Protein 3H31 (pdb70)

InterPro domains:
  IPR000170 High potential iron-sulphur protein [PF01355] (84-126)
  IPR000170 High potential iron-sulphur protein [PS51373] (59-127)
  IPR006311 Twin-arginine translocation pathway, signal sequence [PS51318] (1-33)
  IPR019546 Twin-arginine translocation pathway, signal sequence, bacterial/archaeal [TIGR01409] (6-28)
  IPR036369 High potential iron-sulphur protein superfamily [G3DSA:4.10.490.10] (54-127)
  IPR036369 High potential iron-sulphur protein superfamily [SSF57652] (71-125)

Structure (mmCIF, N/CA/C/O backbone):
data_3H31
#
_entry.id   3H31
#
_cell.length_a   27.267
_cell.length_b   43.343
_cell.length_c   46.787
_cell.angle_alpha   90.00
_cell.angle_beta   90.00
_cell.angle_gamma   90.00
#
_symmetry.space_group_name_H-M   'P 21 21 21'
#
loop_
_entity.id
_entity.type
_entity.pdbx_description
1 polymer 'High potential iron-sulfur protein'
2 non-polymer 'IRON/SULFUR CLUSTER'
3 water water
#
loop_
_atom_site.group_PDB
_atom_site.id
_atom_site.type_symbol
_atom_site.label_atom_id
_atom_site.label_alt_id
_atom_site.label_comp_id
_atom_site.label_asym_id
_atom_site.label_entity_id
_atom_site.label_seq_id
_atom_site.pdbx_PDB_ins_code
_atom_site.Cartn_x
_atom_site.Cartn_y
_atom_site.Cartn_z
_atom_site.occupancy
_atom_site.B_iso_or_equiv
_atom_site.auth_seq_id
_atom_site.auth_comp_id
_atom_site.auth_asym_id
_atom_site.auth_atom_id
_atom_site.pdbx_PDB_model_num
ATOM 1 N N A ALA A 1 1 ? 18.104 21.057 14.425 0.58 9.28 1 ALA A N 1
ATOM 2 N N B ALA A 1 1 ? 17.586 18.961 16.478 0.42 13.99 1 ALA A N 1
ATOM 3 C CA A ALA A 1 1 ? 17.338 21.040 13.199 0.58 6.89 1 ALA A CA 1
ATOM 4 C CA B ALA A 1 1 ? 16.831 18.778 15.243 0.42 12.76 1 ALA A CA 1
ATOM 5 C C A ALA A 1 1 ? 15.927 21.393 13.478 0.58 6.41 1 ALA A C 1
ATOM 6 C C B ALA A 1 1 ? 15.782 19.916 15.182 0.42 10.25 1 ALA A C 1
ATOM 7 O O A ALA A 1 1 ? 15.341 21.133 14.564 0.58 7.23 1 ALA A O 1
ATOM 8 O O B ALA A 1 1 ? 14.808 19.853 15.935 0.42 12.71 1 ALA A O 1
ATOM 11 N N A GLU A 1 2 ? 15.311 22.066 12.513 0.58 6.67 2 GLU A N 1
ATOM 12 N N B GLU A 1 2 ? 15.744 20.533 14.001 0.42 7.76 2 GLU A N 1
ATOM 13 C CA A GLU A 1 2 ? 13.897 22.409 12.682 0.58 10.14 2 GLU A CA 1
ATOM 14 C CA B GLU A 1 2 ? 14.588 21.365 13.584 0.42 7.35 2 GLU A CA 1
ATOM 15 C C A GLU A 1 2 ? 13.158 21.071 12.458 0.58 10.37 2 GLU A C 1
ATOM 16 C C B GLU A 1 2 ? 13.338 20.589 13.088 0.42 8.90 2 GLU A C 1
ATOM 17 O O A GLU A 1 2 ? 13.572 20.037 11.953 0.58 18.07 2 GLU A O 1
ATOM 18 O O B GLU A 1 2 ? 13.554 19.478 12.564 0.42 14.66 2 GLU A O 1
ATOM 29 N N . LEU A 1 3 ? 12.036 21.076 13.142 1.00 10.25 3 LEU A N 1
ATOM 30 C CA . LEU A 1 3 ? 10.932 20.154 12.984 1.00 7.69 3 LEU A CA 1
ATOM 31 C C . LEU A 1 3 ? 10.682 19.870 11.516 1.00 6.88 3 LEU A C 1
ATOM 32 O O . LEU A 1 3 ? 10.448 20.811 10.723 1.00 7.21 3 LEU A O 1
ATOM 37 N N . THR A 1 4 ? 10.671 18.618 11.144 1.00 6.51 4 THR A N 1
ATOM 38 C CA . THR A 1 4 ? 10.314 18.140 9.816 1.00 7.12 4 THR A CA 1
ATOM 39 C C . THR A 1 4 ? 9.220 17.079 9.983 1.00 5.87 4 THR A C 1
ATOM 40 O O . THR A 1 4 ? 9.198 16.339 10.943 1.00 7.34 4 THR A O 1
ATOM 44 N N . CYS A 1 5 ? 8.349 17.018 8.973 1.00 5.54 5 CYS A N 1
ATOM 45 C CA . CYS A 1 5 ? 7.150 16.186 9.006 1.00 5.13 5 CYS A CA 1
ATOM 46 C C . CYS A 1 5 ? 6.948 15.419 7.716 1.00 5.97 5 CYS A C 1
ATOM 47 O O . CYS A 1 5 ? 5.847 15.209 7.246 1.00 7.49 5 CYS A O 1
ATOM 50 N N . THR A 1 6 ? 8.072 14.918 7.200 1.00 5.73 6 THR A N 1
ATOM 51 C CA . THR A 1 6 ? 8.082 14.213 5.921 1.00 6.55 6 THR A CA 1
ATOM 52 C C . THR A 1 6 ? 8.334 12.725 6.074 1.00 6.77 6 THR A C 1
ATOM 53 O O . THR A 1 6 ? 8.462 12.027 5.059 1.00 8.10 6 THR A O 1
ATOM 57 N N . ASP A 1 7 ? 8.391 12.183 7.303 1.00 6.83 7 ASP A N 1
ATOM 58 C CA . ASP A 1 7 ? 8.568 10.738 7.507 1.00 6.82 7 ASP A CA 1
ATOM 59 C C . ASP A 1 7 ? 7.248 10.005 7.335 1.00 7.40 7 ASP A C 1
ATOM 60 O O . ASP A 1 7 ? 6.407 9.962 8.221 1.00 8.44 7 ASP A O 1
ATOM 65 N N . VAL A 1 8 ? 7.094 9.395 6.152 1.00 6.78 8 VAL A N 1
ATOM 66 C CA . VAL A 1 8 ? 5.883 8.720 5.761 1.00 6.89 8 VAL A CA 1
ATOM 67 C C . VAL A 1 8 ? 6.030 7.188 5.915 1.00 6.76 8 VAL A C 1
ATOM 68 O O . VAL A 1 8 ? 5.182 6.437 5.427 1.00 7.52 8 VAL A O 1
ATOM 72 N N . SER A 1 9 ? 7.037 6.728 6.627 1.00 7.08 9 SER A N 1
ATOM 73 C CA . SER A 1 9 ? 7.287 5.299 6.730 1.00 7.45 9 SER A CA 1
ATOM 74 C C . SER A 1 9 ? 6.210 4.452 7.451 1.00 7.22 9 SER A C 1
ATOM 75 O O . SER A 1 9 ? 6.228 3.244 7.254 1.00 8.61 9 SER A O 1
ATOM 78 N N . GLY A 1 10 ? 5.334 5.080 8.190 1.00 8.17 10 GLY A N 1
ATOM 79 C CA . GLY A 1 10 ? 4.271 4.301 8.799 1.00 7.56 10 GLY A CA 1
ATOM 80 C C . GLY A 1 10 ? 3.014 4.196 7.979 1.00 7.25 10 GLY A C 1
ATOM 81 O O . GLY A 1 10 ? 2.000 3.650 8.424 1.00 8.08 10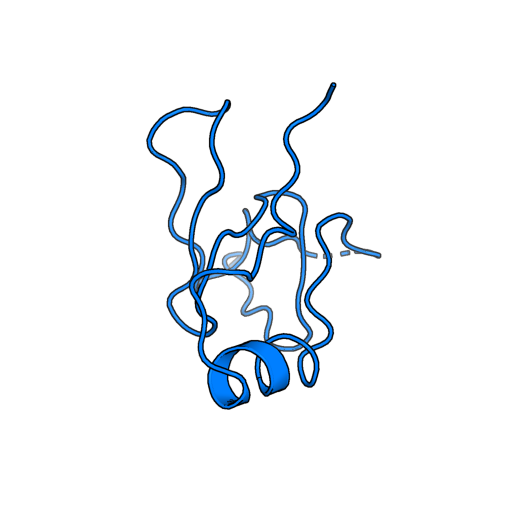 GLY A O 1
ATOM 82 N N . LEU A 1 11 ? 3.053 4.791 6.772 1.00 6.02 11 LEU A N 1
ATOM 83 C CA . LEU A 1 11 ? 1.867 4.856 5.932 1.00 6.01 11 LEU A CA 1
ATOM 84 C C . LEU A 1 11 ? 1.930 3.772 4.850 1.00 5.85 11 LEU A C 1
ATOM 85 O O . LEU A 1 11 ? 2.981 3.378 4.400 1.00 6.49 11 LEU A O 1
ATOM 90 N N . THR A 1 12 ? 0.754 3.364 4.454 1.00 6.18 12 THR A N 1
ATOM 91 C CA . THR A 1 12 ? 0.594 2.514 3.295 1.00 6.56 12 THR A CA 1
ATOM 92 C C . THR A 1 12 ? 0.954 3.271 2.016 1.00 6.32 12 THR A C 1
ATOM 93 O O . THR A 1 12 ? 0.877 4.495 1.972 1.00 6.16 12 THR A O 1
ATOM 97 N N . ALA A 1 13 ? 1.270 2.536 0.981 1.00 6.21 13 ALA A N 1
ATOM 98 C CA . ALA A 1 13 ? 1.549 3.187 -0.308 1.00 6.23 13 ALA A CA 1
ATOM 99 C C . ALA A 1 13 ? 0.397 4.073 -0.721 1.00 5.52 13 ALA A C 1
ATOM 100 O O . ALA A 1 13 ? 0.605 5.196 -1.224 1.00 6.08 13 ALA A O 1
ATOM 102 N N . GLU A 1 14 ? -0.853 3.586 -0.558 1.00 5.70 14 GLU A N 1
ATOM 103 C CA . GLU A 1 14 ? -1.990 4.384 -0.994 1.00 6.16 14 GLU A CA 1
ATOM 104 C C . GLU A 1 14 ? -2.115 5.661 -0.173 1.00 5.51 14 GLU A C 1
ATOM 105 O O . GLU A 1 14 ? -2.535 6.681 -0.705 1.00 6.61 14 GLU A O 1
ATOM 111 N N . GLU A 1 15 ? -1.836 5.608 1.108 1.00 5.77 15 GLU A N 1
ATOM 112 C CA . GLU A 1 15 ? -1.905 6.834 1.900 1.00 6.01 15 GLU A CA 1
ATOM 113 C C . GLU A 1 15 ? -0.841 7.852 1.469 1.00 5.32 15 GLU A C 1
ATOM 114 O O . GLU A 1 15 ? -1.089 9.060 1.414 1.00 5.69 15 GLU A O 1
ATOM 120 N N . ILE A 1 16 ? 0.363 7.345 1.145 1.00 5.16 16 ILE A N 1
ATOM 121 C CA . ILE A 1 16 ? 1.422 8.217 0.628 1.00 5.31 16 ILE A CA 1
ATOM 122 C C . ILE A 1 16 ? 0.982 8.805 -0.699 1.00 4.97 16 ILE A C 1
ATOM 123 O O . ILE A 1 16 ? 1.199 10.015 -0.961 1.00 5.77 16 ILE A O 1
ATOM 128 N N . GLN A 1 17 ? 0.377 8.017 -1.553 1.00 5.12 17 GLN A N 1
ATOM 129 C CA . GLN A 1 17 ? -0.105 8.514 -2.837 1.00 5.87 17 GLN A CA 1
ATOM 130 C C . GLN A 1 17 ? -1.105 9.638 -2.664 1.00 6.45 17 GLN A C 1
ATOM 131 O O . GLN A 1 17 ? -1.074 10.612 -3.430 1.00 6.54 17 GLN A O 1
ATOM 137 N N . MET A 1 18 ? -1.981 9.600 -1.662 1.00 7.18 18 MET A N 1
ATOM 138 C CA . MET A 1 18 ? -2.900 10.726 -1.445 1.00 8.68 18 MET A CA 1
ATOM 139 C C . MET A 1 18 ? -2.169 11.961 -1.053 1.00 7.92 18 MET A C 1
ATOM 140 O O . MET A 1 18 ? -2.472 13.034 -1.614 1.00 9.10 18 MET A O 1
ATOM 145 N N . ARG A 1 19 ? -1.233 11.836 -0.133 1.00 7.61 19 ARG A N 1
ATOM 146 C CA A ARG A 1 19 ? -0.434 12.973 0.302 0.66 8.28 19 ARG A CA 1
ATOM 147 C CA B ARG A 1 19 ? -0.453 12.956 0.254 0.34 8.00 19 ARG A CA 1
ATOM 148 C C . ARG A 1 19 ? 0.255 13.612 -0.903 1.00 6.29 19 ARG A C 1
ATOM 149 O O . ARG A 1 19 ? 0.240 14.842 -1.052 1.00 7.28 19 ARG A O 1
ATOM 164 N N . GLU A 1 20 ? 0.848 12.781 -1.762 1.00 5.60 20 GLU A N 1
ATOM 165 C CA . GLU A 1 20 ? 1.531 13.306 -2.962 1.00 5.84 20 GLU A CA 1
ATOM 166 C C . GLU A 1 20 ? 0.564 13.933 -3.934 1.00 5.49 20 GLU A C 1
ATOM 167 O O . GLU A 1 20 ? 0.870 14.956 -4.564 1.00 6.05 20 GLU A O 1
ATOM 173 N N . SER A 1 21 ? -0.592 13.336 -4.126 1.00 5.53 21 SER A N 1
ATOM 174 C CA A SER A 1 21 ? -1.510 13.893 -5.132 0.47 6.27 21 SER A CA 1
ATOM 175 C CA B SER A 1 21 ? -1.638 13.827 -5.009 0.53 6.00 21 SER A CA 1
ATOM 176 C C . SER A 1 21 ? -1.967 15.269 -4.705 1.00 5.44 21 SER A C 1
ATOM 177 O O . SER A 1 21 ? -2.176 16.113 -5.598 1.00 5.99 21 SER A O 1
ATOM 182 N N . LEU A 1 22 ? -2.105 15.552 -3.416 1.00 4.90 22 LEU A N 1
ATOM 183 C CA . LEU A 1 22 ? -2.434 16.863 -2.900 1.00 5.07 22 LEU A CA 1
ATOM 184 C C . LEU A 1 22 ? -1.235 17.771 -2.709 1.00 5.14 22 LEU A C 1
ATOM 185 O O . LEU A 1 22 ? -1.352 18.889 -2.196 1.00 5.43 22 LEU A O 1
ATOM 190 N N . GLN A 1 23 ? -0.069 17.314 -3.131 1.00 5.14 23 GLN A N 1
ATOM 191 C CA . GLN A 1 23 ? 1.146 18.102 -3.072 1.00 5.79 23 GLN A CA 1
ATOM 192 C C . GLN A 1 23 ? 1.464 18.553 -1.651 1.00 5.23 23 GLN A C 1
ATOM 193 O O . GLN A 1 23 ? 1.851 19.676 -1.381 1.00 6.38 23 GLN A O 1
ATOM 199 N N . TYR A 1 24 ? 1.345 17.646 -0.682 1.00 5.21 24 TYR A N 1
ATOM 200 C CA . TYR A 1 24 ? 1.710 18.000 0.689 1.00 5.24 24 TYR A CA 1
ATOM 201 C C . TYR A 1 24 ? 3.190 18.455 0.711 1.00 4.84 24 TYR A C 1
ATOM 202 O O . TYR A 1 24 ? 4.050 17.747 0.186 1.00 5.83 24 TYR A O 1
ATOM 211 N N . THR A 1 25 ? 3.420 19.557 1.424 1.00 4.84 25 THR A N 1
ATOM 212 C CA . THR A 1 25 ? 4.767 20.050 1.659 1.00 5.33 25 THR A CA 1
ATOM 213 C C . THR A 1 25 ? 4.845 20.552 3.079 1.00 5.05 25 THR A C 1
ATOM 214 O O . THR A 1 25 ? 3.886 21.111 3.618 1.00 5.29 25 THR A O 1
ATOM 218 N N . ASP A 1 26 ? 6.022 20.420 3.701 1.00 5.50 26 ASP A N 1
ATOM 219 C CA . ASP A 1 26 ? 6.302 21.065 4.957 1.00 5.89 26 ASP A CA 1
ATOM 220 C C . ASP A 1 26 ? 6.443 22.597 4.888 1.00 6.57 26 ASP A C 1
ATOM 221 O O . ASP A 1 26 ? 6.350 23.266 5.915 1.00 7.26 26 ASP A O 1
ATOM 226 N N . HIS A 1 27 ? 6.758 23.104 3.702 1.00 6.48 27 HIS A N 1
ATOM 227 C CA . HIS A 1 27 ? 7.088 24.499 3.486 1.00 8.00 27 HIS A CA 1
ATOM 228 C C . HIS A 1 27 ? 6.084 25.096 2.507 1.00 7.25 27 HIS A C 1
ATOM 229 O O . HIS A 1 27 ? 6.342 25.091 1.316 1.00 7.99 27 HIS A O 1
ATOM 236 N N . SER A 1 28 ? 4.955 25.607 3.000 1.00 6.73 28 SER A N 1
ATOM 237 C CA . SER A 1 28 ? 3.958 26.137 2.118 1.00 6.79 28 SER A CA 1
ATOM 238 C C . SER A 1 28 ? 4.544 27.172 1.136 1.00 8.65 28 SER A C 1
ATOM 239 O O . SER A 1 28 ? 5.300 28.034 1.614 1.00 12.17 28 SER A O 1
ATOM 242 N N . PRO A 1 29 ? 4.125 27.093 -0.132 1.00 10.97 29 PRO A N 1
ATOM 243 C CA . PRO A 1 29 ? 4.535 28.132 -1.093 1.00 16.89 29 PRO A CA 1
ATOM 244 C C . PRO A 1 29 ? 3.836 29.453 -0.846 1.00 16.99 29 PRO A C 1
ATOM 245 O O . PRO A 1 29 ? 4.247 30.437 -1.453 1.00 28.62 29 PRO A O 1
ATOM 249 N N . TYR A 1 30 ? 2.789 29.468 -0.016 1.00 11.43 30 TYR A N 1
ATOM 250 C CA A TYR A 1 30 ? 1.966 30.662 0.118 0.62 10.66 30 TYR A CA 1
ATOM 251 C CA B TYR A 1 30 ? 1.881 30.587 0.124 0.38 10.36 30 TYR A CA 1
ATOM 252 C C . TYR A 1 30 ? 2.095 31.219 1.491 1.00 12.00 30 TYR A C 1
ATOM 253 O O . TYR A 1 30 ? 1.919 30.565 2.515 1.00 17.05 30 TYR A O 1
ATOM 270 N N B PRO A 1 31 ? 2.382 32.517 1.564 1.00 13.69 31 PRO A N 1
ATOM 271 C CA B PRO A 1 31 ? 2.559 33.133 2.875 1.00 16.41 31 PRO A CA 1
ATOM 272 C C B PRO A 1 31 ? 1.312 33.058 3.713 1.00 14.57 31 PRO A C 1
ATOM 273 O O B PRO A 1 31 ? 1.400 32.999 4.939 1.00 21.42 31 PRO A O 1
ATOM 277 N N B ASP A 1 32 ? 0.145 33.038 3.136 1.00 13.48 32 ASP A N 1
ATOM 278 C CA B ASP A 1 32 ? -1.125 33.187 3.855 1.00 12.37 32 ASP A CA 1
ATOM 279 C C B ASP A 1 32 ? -1.929 31.905 3.880 1.00 10.46 32 ASP A C 1
ATOM 280 O O B ASP A 1 32 ? -3.089 31.953 4.324 1.00 10.48 32 ASP A O 1
ATOM 285 N N B LYS A 1 33 ? -1.401 30.763 3.452 1.00 8.79 33 LYS A N 1
ATOM 286 C CA A LYS A 1 33 ? -2.172 29.475 3.507 0.56 7.53 33 LYS A CA 1
ATOM 287 C CA B LYS A 1 33 ? -2.120 29.510 3.488 0.44 7.93 33 LYS A CA 1
ATOM 288 C C . LYS A 1 33 ? -1.165 28.448 4.015 1.00 7.32 33 LYS A C 1
ATOM 289 O O . LYS A 1 33 ? -0.238 28.043 3.323 1.00 9.69 33 LYS A O 1
ATOM 300 N N . THR A 1 34 ? -1.386 28.025 5.266 1.00 6.50 34 THR A N 1
ATOM 301 C CA . THR A 1 34 ? -0.599 26.965 5.852 1.00 5.43 34 THR A CA 1
ATOM 302 C C . THR A 1 34 ? -1.538 25.990 6.569 1.00 5.23 34 THR A C 1
ATOM 303 O O . THR A 1 34 ? -2.688 26.339 6.851 1.00 5.80 34 THR A O 1
ATOM 307 N N . CYS A 1 35 ? -1.002 24.859 6.957 1.00 5.01 35 CYS A N 1
ATOM 308 C CA . CYS A 1 35 ? -1.856 23.945 7.724 1.00 4.98 35 CYS A CA 1
ATOM 309 C C . CYS A 1 35 ? -2.359 24.609 8.973 1.00 5.07 35 CYS A C 1
ATOM 310 O O . CYS A 1 35 ? -3.524 24.395 9.367 1.00 5.87 35 CYS A O 1
ATOM 313 N N . ALA A 1 36 ? -1.557 25.436 9.627 1.00 5.22 36 ALA A N 1
ATOM 314 C CA . ALA A 1 36 ? -2.016 26.070 10.864 1.00 6.26 36 ALA A CA 1
ATOM 315 C C . ALA A 1 36 ? -3.216 26.977 10.6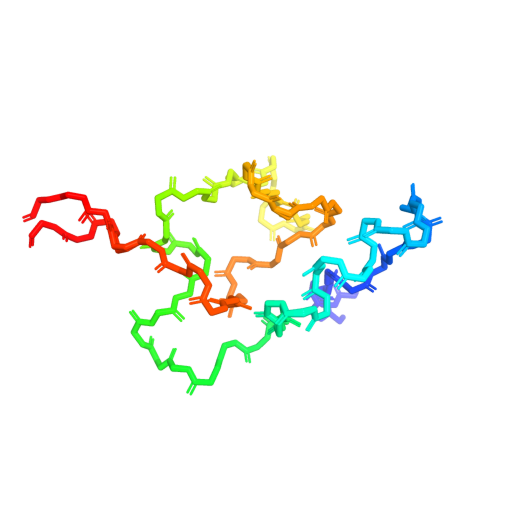60 1.00 6.64 36 ALA A C 1
ATOM 316 O O . ALA A 1 36 ? -3.878 27.319 11.674 1.00 9.10 36 ALA A O 1
ATOM 318 N N . ASN A 1 37 ? -3.520 27.448 9.473 1.00 6.19 37 ASN A N 1
ATOM 319 C CA . ASN A 1 37 ? -4.741 28.237 9.266 1.00 7.03 37 ASN A CA 1
ATOM 320 C C . ASN A 1 37 ? -5.734 27.513 8.365 1.00 6.49 37 ASN A C 1
ATOM 321 O O . ASN A 1 37 ? -6.649 28.165 7.796 1.00 8.12 37 ASN A O 1
ATOM 326 N N . CYS A 1 38 ? -5.662 26.203 8.330 1.00 5.66 38 CYS A N 1
ATOM 327 C CA . CYS A 1 38 ? -6.560 25.309 7.613 1.00 5.71 38 CYS A CA 1
ATOM 328 C C . CYS A 1 38 ? -7.560 24.640 8.593 1.00 6.31 38 CYS A C 1
ATOM 329 O O . CYS A 1 38 ? -7.198 24.230 9.684 1.00 6.69 38 CYS A O 1
ATOM 332 N N . GLN A 1 39 ? -8.815 24.493 8.142 1.00 6.33 39 GLN A N 1
ATOM 333 C CA A GLN A 1 39 ? -9.871 23.858 8.873 0.49 5.71 39 GLN A CA 1
ATOM 334 C CA B GLN A 1 39 ? -9.815 23.910 9.007 0.51 6.99 39 GLN A CA 1
ATOM 335 C C . GLN A 1 39 ? -9.535 22.460 9.309 1.00 5.70 39 GLN A C 1
ATOM 336 O O . GLN A 1 39 ? -10.120 21.964 10.293 1.00 6.84 39 GLN A O 1
ATOM 347 N N . LEU A 1 40 ? -8.718 21.735 8.536 1.00 5.65 40 LEU A N 1
ATOM 348 C CA . LEU A 1 40 ? -8.564 20.306 8.732 1.00 6.04 40 LEU A CA 1
ATOM 349 C C . LEU A 1 40 ? -7.341 19.941 9.559 1.00 5.77 40 LEU A C 1
ATOM 350 O O . LEU A 1 40 ? -7.110 18.751 9.854 1.00 5.96 40 LEU A O 1
ATOM 355 N N . TYR A 1 41 ? -6.595 20.951 10.049 1.00 5.51 41 TYR A N 1
ATOM 356 C CA . TYR A 1 41 ? -5.385 20.701 10.811 1.00 5.90 41 TYR A CA 1
ATOM 357 C C . TYR A 1 41 ? -5.702 20.343 12.259 1.00 5.86 41 TYR A C 1
ATOM 358 O O . TYR A 1 41 ? -6.631 20.910 12.873 1.00 7.28 41 TYR A O 1
ATOM 367 N N . VAL A 1 42 ? -4.933 19.438 12.811 1.00 5.60 42 VAL A N 1
ATOM 368 C CA . VAL A 1 42 ? -4.992 19.077 14.211 1.00 6.40 42 VAL A CA 1
ATOM 369 C C . VAL A 1 42 ? -3.642 19.380 14.836 1.00 5.91 42 VAL A C 1
ATOM 370 O O . VAL A 1 42 ? -2.676 18.691 14.537 1.00 6.69 42 VAL A O 1
ATOM 374 N N . PRO A 1 43 ? -3.533 20.419 15.659 1.00 6.45 43 PRO A N 1
ATOM 375 C CA . PRO A 1 43 ? -2.222 20.783 16.208 1.00 6.82 43 PRO A CA 1
ATOM 376 C C . PRO A 1 43 ? -1.614 19.654 16.991 1.00 6.51 43 PRO A C 1
ATOM 377 O O . PRO A 1 43 ? -2.246 18.784 17.563 1.00 7.77 43 PRO A O 1
ATOM 381 N N . ALA A 1 44 ? -0.281 19.753 17.060 1.00 6.96 44 ALA A N 1
ATOM 382 C CA . ALA A 1 44 ? 0.542 18.811 17.786 1.00 7.69 44 ALA A CA 1
ATOM 383 C C . ALA A 1 44 ? 0.291 18.912 19.282 1.00 8.30 44 ALA A C 1
ATOM 384 O O . ALA A 1 44 ? -0.215 19.911 19.793 1.00 8.68 44 ALA A O 1
ATOM 386 N N . GLU A 1 45 ? 0.870 17.966 20.002 1.00 11.14 45 GLU A N 1
ATOM 387 C CA . GLU A 1 45 ? 0.896 18.033 21.468 1.00 13.14 45 GLU A CA 1
ATOM 388 C C . GLU A 1 45 ? 1.970 18.903 22.011 1.00 14.24 45 GLU A C 1
ATOM 389 O O . GLU A 1 45 ? 1.875 19.193 23.219 1.00 22.38 45 GLU A O 1
ATOM 395 N N . SER A 1 46 ? 2.948 19.273 21.231 1.00 13.42 46 SER A N 1
ATOM 396 C CA . SER A 1 46 ? 4.047 20.121 21.627 1.00 15.89 46 SER A CA 1
ATOM 397 C C . SER A 1 46 ? 4.403 20.829 20.321 1.00 11.70 46 SER A C 1
ATOM 398 O O . SER A 1 46 ? 4.332 20.151 19.313 1.00 12.34 46 SER A O 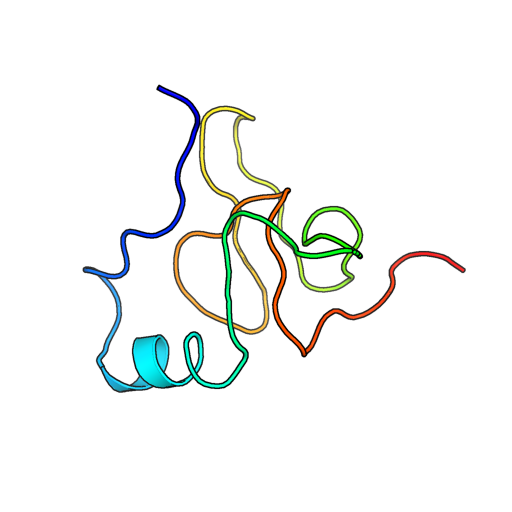1
ATOM 403 N N . PRO A 1 47 ? 4.882 22.063 20.385 1.00 12.57 47 PRO A N 1
ATOM 404 C CA . PRO A 1 47 ? 5.383 22.688 19.147 1.00 12.74 47 PRO A CA 1
ATOM 405 C C . PRO A 1 47 ? 6.622 22.050 18.564 1.00 9.03 47 PRO A C 1
ATOM 406 O O . PRO A 1 47 ? 7.059 22.417 17.479 1.00 11.05 47 PRO A O 1
ATOM 410 N N . ASP A 1 48 ? 7.202 21.063 19.294 1.00 7.87 48 ASP A N 1
ATOM 411 C CA . ASP A 1 48 ? 8.371 20.370 18.840 1.00 7.14 48 ASP A CA 1
ATOM 412 C C . ASP A 1 48 ? 8.063 19.034 18.169 1.00 7.53 48 ASP A C 1
ATOM 413 O O . ASP A 1 48 ? 8.952 18.280 17.884 1.00 10.29 48 ASP A O 1
ATOM 418 N N . GLN A 1 49 ? 6.796 18.775 17.926 1.00 7.65 49 GLN A N 1
ATOM 419 C CA . GLN A 1 49 ? 6.286 17.598 17.237 1.00 8.04 49 GLN A CA 1
ATOM 420 C C . GLN A 1 49 ? 5.386 18.045 16.109 1.00 6.41 49 GLN A C 1
ATOM 421 O O . GLN A 1 49 ? 4.773 19.083 16.114 1.00 7.11 49 GLN A O 1
ATOM 432 N N . CYS A 1 50 ? 5.241 17.095 15.151 1.00 6.55 50 CYS A N 1
ATOM 433 C CA . CYS A 1 50 ? 4.332 1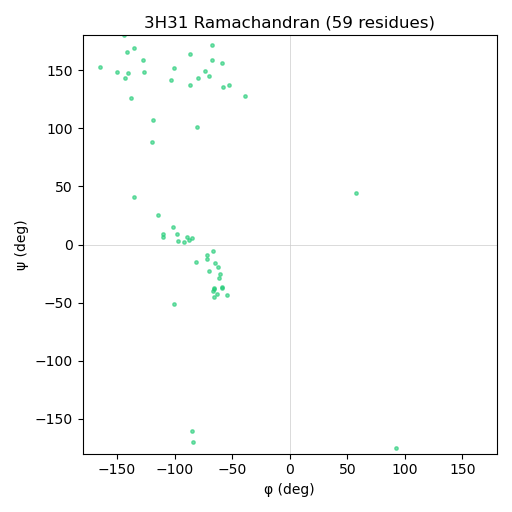7.318 14.029 1.00 5.62 50 CYS A CA 1
ATOM 434 C C . CYS A 1 50 ? 2.878 17.188 14.515 1.00 5.96 50 CYS A C 1
ATOM 435 O O . CYS A 1 50 ? 2.544 16.412 15.406 1.00 6.78 50 CYS A O 1
ATOM 438 N N . GLY A 1 51 ? 2.026 17.968 13.836 1.00 6.31 51 GLY A N 1
ATOM 439 C CA . GLY A 1 51 ? 0.612 17.851 13.969 1.00 6.45 51 GLY A CA 1
ATOM 440 C C . GLY A 1 51 ? 0.071 16.766 13.041 1.00 5.87 51 GLY A C 1
ATOM 441 O O . GLY A 1 51 ? 0.796 15.874 12.565 1.00 5.81 51 GLY A O 1
ATOM 442 N N . GLY A 1 52 ? -1.228 16.828 12.777 1.00 6.32 52 GLY A N 1
ATOM 443 C CA . GLY A 1 52 ? -1.929 15.886 11.906 1.00 6.49 52 GLY A CA 1
ATOM 444 C C . GLY A 1 52 ? -2.980 16.605 11.140 1.00 5.62 52 GLY A C 1
ATOM 445 O O . GLY A 1 52 ? -3.198 17.817 11.272 1.00 6.28 52 GLY A O 1
ATOM 446 N N . CYS A 1 53 ? -3.682 15.841 10.312 1.00 5.69 53 CYS A N 1
ATOM 447 C CA . CYS A 1 53 ? -4.675 16.356 9.395 1.00 5.55 53 CYS A CA 1
ATOM 448 C C . CYS A 1 53 ? -5.826 15.371 9.313 1.00 6.07 53 CYS A C 1
ATOM 449 O O . CYS A 1 53 ? -5.622 14.149 9.353 1.00 7.08 53 CYS A O 1
ATOM 452 N N . GLN A 1 54 ? -7.035 15.899 9.207 1.00 6.20 54 GLN A N 1
ATOM 453 C CA A GLN A 1 54 ? -8.231 15.085 9.078 0.53 6.54 54 GLN A CA 1
ATOM 454 C CA B GLN A 1 54 ? -8.173 14.961 9.128 0.47 7.47 54 GLN A CA 1
ATOM 455 C C . GLN A 1 54 ? -8.333 14.442 7.700 1.00 7.10 54 GLN A C 1
ATOM 456 O O . GLN A 1 54 ? -9.106 13.489 7.523 1.00 9.70 54 GLN A O 1
ATOM 467 N N . LEU A 1 55 ? -7.628 14.970 6.718 1.00 6.52 55 LEU A N 1
ATOM 468 C CA . LEU A 1 55 ? -7.705 14.560 5.325 1.00 7.16 55 LEU A CA 1
ATOM 469 C C . LEU A 1 55 ? -6.561 13.649 4.914 1.00 6.99 55 LEU A C 1
ATOM 470 O O . LEU A 1 55 ? -6.767 12.591 4.332 1.00 12.39 55 LEU A O 1
ATOM 475 N N . ILE A 1 56 ? -5.339 14.037 5.177 1.00 6.77 56 ILE A N 1
ATOM 476 C CA A ILE A 1 56 ? -4.275 13.107 4.79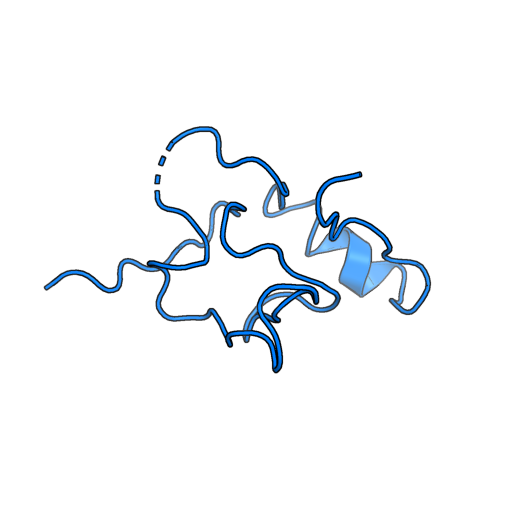6 0.56 6.55 56 ILE A CA 1
ATOM 477 C CA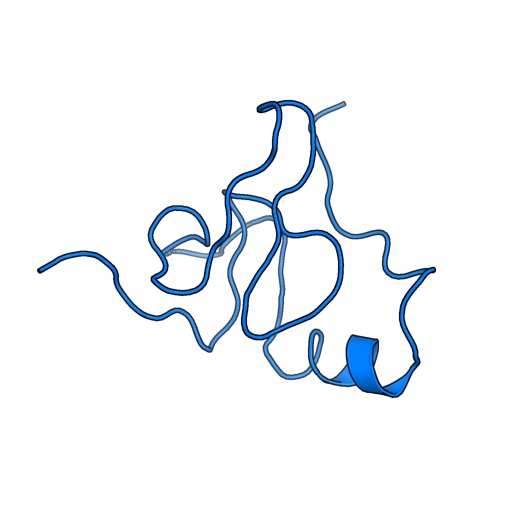 B ILE A 1 56 ? -4.042 13.450 4.821 0.44 7.10 56 ILE A CA 1
ATOM 478 C C . ILE A 1 56 ? -3.531 12.681 6.048 1.00 6.41 56 ILE A C 1
ATOM 479 O O . ILE A 1 56 ? -3.518 13.305 7.111 1.00 7.32 56 ILE A O 1
ATOM 488 N N . LYS A 1 57 ? -3.030 11.465 5.934 1.00 6.35 57 LYS A N 1
ATOM 489 C CA . LYS A 1 57 ? -2.466 10.731 7.031 1.00 7.03 57 LYS A CA 1
ATOM 490 C C . LYS A 1 57 ? -0.995 11.103 7.176 1.00 6.26 57 LYS A C 1
ATOM 491 O O . LYS A 1 57 ? -0.369 11.667 6.306 1.00 7.18 57 LYS A O 1
ATOM 497 N N . GLY A 1 58 ? -0.471 10.746 8.366 1.00 7.13 58 GLY A N 1
ATOM 498 C CA . GLY A 1 58 ? 0.949 10.933 8.672 1.00 7.00 58 GLY A CA 1
ATOM 499 C C . GLY A 1 58 ? 1.209 12.260 9.355 1.00 6.03 58 GLY A C 1
ATOM 500 O O . GLY A 1 58 ? 0.291 13.030 9.719 1.00 6.55 58 GLY A O 1
ATOM 501 N N . PRO A 1 59 ? 2.467 12.574 9.594 1.00 5.93 59 PRO A N 1
ATOM 502 C CA . PRO A 1 59 ? 2.860 13.810 10.265 1.00 5.58 59 PRO A CA 1
ATOM 503 C C . PRO A 1 59 ? 2.620 14.992 9.368 1.00 5.05 59 PRO A C 1
ATOM 504 O O . PRO A 1 59 ? 2.829 14.924 8.139 1.00 5.54 59 PRO A O 1
ATOM 508 N N . ILE A 1 60 ? 2.244 16.103 9.948 1.00 5.12 60 ILE A N 1
ATOM 509 C CA . ILE A 1 60 ? 1.866 17.300 9.227 1.00 5.13 60 ILE A CA 1
ATOM 510 C C . ILE A 1 60 ? 2.460 18.500 9.919 1.00 5.12 60 ILE A C 1
ATOM 511 O O . ILE A 1 60 ? 2.310 18.692 11.146 1.00 5.58 60 ILE A O 1
ATOM 516 N N . HIS A 1 61 ? 3.217 19.364 9.181 1.00 5.31 61 HIS A N 1
ATOM 517 C CA . HIS A 1 61 ? 3.864 20.525 9.765 1.00 5.32 61 HIS A CA 1
ATOM 518 C C . HIS A 1 61 ? 2.916 21.706 9.792 1.00 5.62 61 HIS A C 1
ATOM 519 O O . HIS A 1 61 ? 2.239 21.976 8.773 1.00 5.23 61 HIS A O 1
ATOM 526 N N . PRO A 1 62 ? 2.845 22.487 10.843 1.00 5.63 62 PRO A N 1
ATOM 527 C CA . PRO A 1 62 ? 1.954 23.637 10.867 1.00 5.57 62 PRO A CA 1
ATOM 528 C C . PRO A 1 62 ? 2.278 24.672 9.773 1.00 5.56 62 PRO A C 1
ATOM 529 O O . PRO A 1 62 ? 1.404 25.448 9.414 1.00 5.88 62 PRO A O 1
ATOM 533 N N . ASN A 1 63 ? 3.531 24.704 9.310 1.00 5.66 63 ASN A N 1
ATOM 534 C CA . ASN A 1 63 ? 3.903 25.613 8.225 1.00 6.25 63 ASN A CA 1
ATOM 535 C C . ASN A 1 63 ? 3.677 25.020 6.824 1.00 5.66 63 ASN A C 1
ATOM 536 O O . ASN A 1 63 ? 4.075 25.656 5.841 1.00 6.26 63 ASN A O 1
ATOM 541 N N . GLY A 1 64 ? 3.116 23.839 6.769 1.00 5.10 64 GLY A N 1
ATOM 542 C CA . GLY A 1 64 ? 2.965 23.113 5.539 1.00 5.50 64 GLY A CA 1
ATOM 543 C C . GLY A 1 64 ? 1.722 23.539 4.762 1.00 4.82 64 GLY A C 1
ATOM 544 O O . GLY A 1 64 ? 1.087 24.538 5.052 1.00 5.27 64 GLY A O 1
ATOM 545 N N . TYR A 1 65 ? 1.433 22.757 3.725 1.00 4.55 65 TYR A N 1
ATOM 546 C CA . TYR A 1 65 ? 0.320 23.047 2.839 1.00 4.98 65 TYR A CA 1
ATOM 547 C C . TYR A 1 65 ? 0.025 21.813 2.014 1.00 4.92 65 TYR A C 1
ATOM 548 O O . TYR A 1 65 ? 0.923 21.022 1.694 1.00 5.42 65 TYR A O 1
ATOM 557 N N . CYS A 1 66 ? -1.236 21.694 1.600 1.00 4.91 66 CYS A N 1
ATOM 558 C CA . CYS A 1 66 ? -1.627 20.822 0.496 1.00 4.97 66 CYS A CA 1
ATOM 559 C C . CYS A 1 66 ? -2.718 21.576 -0.287 1.00 4.51 66 CYS A C 1
ATOM 560 O O . CYS A 1 66 ? -3.304 22.540 0.215 1.00 5.26 66 CYS A O 1
ATOM 563 N N . THR A 1 67 ? -3.010 21.092 -1.505 1.00 5.34 67 THR A N 1
ATOM 564 C CA . THR A 1 67 ? -3.953 21.836 -2.358 1.00 5.48 67 THR A CA 1
ATOM 565 C C . THR A 1 67 ? -5.378 21.763 -1.887 1.00 6.04 67 THR A C 1
ATOM 566 O O . THR A 1 67 ? -6.214 22.533 -2.429 1.00 7.28 67 THR A O 1
ATOM 570 N N . SER A 1 68 ? -5.689 20.937 -0.918 1.00 5.91 68 SER A N 1
ATOM 571 C CA . SER A 1 68 ? -7.034 20.904 -0.342 1.00 6.10 68 SER A CA 1
ATOM 572 C C . SER A 1 68 ? -7.224 21.867 0.822 1.00 6.70 68 SER A C 1
ATOM 573 O O . SER A 1 68 ? -8.348 21.872 1.383 1.00 8.43 68 SER A O 1
ATOM 578 N N . TRP A 1 69 ? -6.258 22.709 1.120 1.00 5.76 69 TRP A N 1
ATOM 579 C CA . TRP A 1 69 ? -6.342 23.734 2.180 1.00 5.83 69 TRP A CA 1
ATOM 580 C C . TRP A 1 69 ? -7.746 24.350 2.213 1.00 6.68 69 TRP A C 1
ATOM 581 O O . TRP A 1 69 ? -8.246 24.802 1.191 1.00 8.18 69 TRP A O 1
ATOM 592 N N . VAL A 1 70 ? -8.315 24.332 3.418 1.00 7.23 70 VAL A N 1
ATOM 593 C CA . VAL A 1 70 ? -9.680 24.803 3.656 1.00 7.89 70 VAL 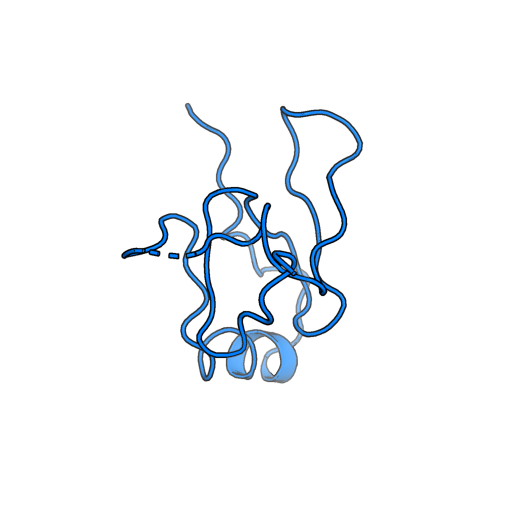A CA 1
ATOM 594 C C . VAL A 1 70 ? -9.592 26.017 4.560 1.00 7.26 70 VAL A C 1
ATOM 595 O O . VAL A 1 70 ? -9.192 25.935 5.736 1.00 7.13 70 VAL A O 1
ATOM 599 N N A GLN A 1 71 ? -9.836 27.213 4.161 0.55 8.93 71 GLN A N 1
ATOM 600 N N B GLN A 1 71 ? -10.128 27.102 4.007 0.45 9.87 71 GLN A N 1
ATOM 601 C CA A GLN A 1 71 ? -9.577 28.441 4.929 0.55 9.73 71 GLN A CA 1
ATOM 602 C CA B GLN A 1 71 ? -10.281 28.309 4.762 0.45 7.80 71 GLN A CA 1
ATOM 603 C C A GLN A 1 71 ? -10.245 28.484 6.289 0.55 8.28 71 GLN A C 1
ATOM 604 C C B GLN A 1 71 ? -11.255 28.040 5.881 0.45 6.99 71 GLN A C 1
ATOM 605 O O A GLN A 1 71 ? -11.451 28.333 6.337 0.55 8.27 71 GLN A O 1
ATOM 606 O O B GLN A 1 71 ? -12.307 27.425 5.731 0.45 7.82 71 GLN A O 1
ATOM 617 N N A LYS A 1 72 ? -9.608 28.773 7.418 0.55 8.66 72 LYS A N 1
ATOM 618 N N B LYS A 1 72 ? -10.883 28.531 7.042 0.45 7.37 72 LYS A N 1
ATOM 619 C CA A LYS A 1 72 ? -10.262 29.023 8.697 0.55 9.14 72 LYS A CA 1
ATOM 620 C CA B LYS A 1 72 ? -11.737 28.521 8.222 0.45 8.87 72 LYS A CA 1
ATOM 621 C C A LYS A 1 72 ? -10.953 30.396 8.699 0.55 11.34 72 LYS A C 1
ATOM 622 C C B LYS A 1 72 ? -12.828 29.588 8.154 0.45 9.68 72 LYS A C 1
ATOM 623 O O A LYS A 1 72 ? -12.020 30.548 9.332 0.55 15.83 72 LYS A O 1
ATOM 624 O O B LYS A 1 72 ? -12.586 30.644 7.623 0.45 12.24 72 LYS A O 1
ATOM 636 N N A ALA A 1 73 ? -10.269 31.388 8.089 0.55 11.57 73 ALA A N 1
ATOM 637 N N B ALA A 1 73 ? -13.999 29.234 8.650 0.45 10.60 73 ALA A N 1
ATOM 638 C CA A ALA A 1 73 ? -10.630 32.797 8.209 0.55 12.45 73 ALA A CA 1
ATOM 639 C CA B ALA A 1 73 ? -15.041 30.259 8.753 0.45 11.02 73 ALA A CA 1
ATOM 640 C C A ALA A 1 73 ? -12.053 32.977 7.740 0.55 13.83 73 ALA A C 1
ATOM 641 C C B ALA A 1 73 ? -14.642 31.408 9.684 0.45 14.30 73 ALA A C 1
ATOM 642 O O A ALA A 1 73 ? -12.317 32.664 6.614 0.55 13.83 73 ALA A O 1
ATOM 643 O O B ALA A 1 73 ? -13.839 31.338 10.610 0.45 13.14 73 ALA A O 1
ATOM 646 N N A THR A 1 74 ? -12.839 33.694 8.546 0.55 24.00 74 THR A N 1
ATOM 647 N N B THR A 1 74 ? -15.163 32.608 9.554 0.45 23.30 74 THR A N 1
ATOM 648 C CA A THR A 1 74 ? -14.166 34.101 8.153 0.55 32.16 74 THR A CA 1
ATOM 649 C CA B THR A 1 74 ? -15.154 33.847 10.326 0.45 30.92 74 THR A CA 1
ATOM 650 C C A THR A 1 74 ? -14.226 35.094 7.020 0.55 31.19 74 THR A C 1
ATOM 651 C C B THR A 1 74 ? -14.591 34.957 9.385 0.45 34.13 74 THR A C 1
ATOM 652 O O A THR A 1 74 ? -13.334 35.929 6.933 0.55 30.21 74 THR A O 1
ATOM 653 O O B THR A 1 74 ? -14.741 35.953 9.403 0.45 41.57 74 THR A O 1
#

Nearest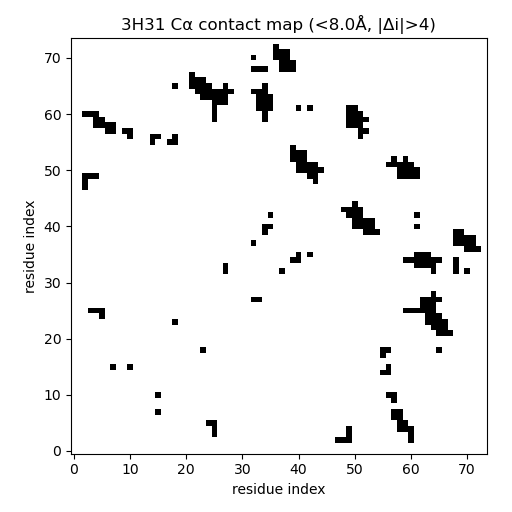 PDB structures (foldseek):
  3h31-assembly1_A  TM=1.014E+00  e=3.436E-17  Rhodothermus marinus
  1isu-assembly1_B  TM=8.597E-01  e=7.767E-05  Rhodocyclus tenuis
  1hpi-assembly1_A  TM=7.577E-01  e=1.235E-03  Ectothiorhodospira shaposhnikovii

Secondary structure (DSSP, 8-state):
--------TTS-HHHHHHHHHTT-BSS-S-TT--GGGBTTEE--SSTTS-BEESSS-S-B-TT-B-TT--B---

CATH classification: 4.10.490.10

Organism: Rhodothermus marinus (NCBI:txid29549)

Solvent-accessible surface area: 5023 Å² total; per-residue (Å²): 153,160,48,92,1,88,101,40,100,78,33,82,67,137,53,42,105,96,9,118,84,38,122,31,43,10,148,25,82,89,137,98,72,28,13,52,56,12,111,26,23,80,95,31,161,38,125,119,93,31,10,19,34,139,74,3,124,27,35,2,20,40,88,0,24,15,71,41,49,55,101,117,68,192

Foldseek 3Di:
DQDDFPPCVVDDPVLVVVCVVQPKDLAAPDPPFFLLQAPFWADDPDLRFFTAGPRHDGGHHRNIDGNVGHGDDD

B-factor: mean 12.16, std 8.62, range [4.51, 52.9]

Sequence (74 aa):
AAEELTCTDVSGLTAEEIQMRRESSLQYTDHSPYYPDKKTCANCQQLYVPAESPDQCGGCQQLIIKGPIHPNGYCTSWVQQKKAATT

Radius of gyration: 11.44 Å; Cα contacts (8 Å, |Δi|>4): 148; chains: 1; bounding box: 32×32×27 Å